Protein AF-A0A528MZM6-F1 (afdb_monomer_lite)

Structure (mmCIF, N/CA/C/O backbone):
data_AF-A0A528MZM6-F1
#
_entry.id   AF-A0A528MZM6-F1
#
loop_
_atom_site.group_PDB
_atom_site.id
_atom_site.type_symbol
_atom_site.label_atom_id
_atom_site.label_alt_id
_atom_site.label_comp_id
_atom_site.label_asym_id
_atom_site.label_entity_id
_atom_site.label_seq_id
_atom_site.pdbx_PDB_ins_code
_atom_site.Cartn_x
_atom_site.Cartn_y
_atom_site.Cartn_z
_atom_site.occupancy
_atom_site.B_iso_or_equiv
_atom_site.auth_seq_id
_atom_site.auth_comp_id
_atom_site.auth_asym_id
_atom_site.auth_atom_id
_atom_site.pdbx_PDB_model_num
ATOM 1 N N . CYS A 1 1 ? -3.207 1.633 -18.905 1.00 91.88 1 CYS A N 1
ATOM 2 C CA . CYS A 1 1 ? -3.234 1.536 -17.436 1.00 91.88 1 CYS A CA 1
ATOM 3 C C . CYS A 1 1 ? -2.216 0.498 -16.971 1.00 91.88 1 CYS A C 1
ATOM 5 O O . CYS A 1 1 ? -1.893 -0.396 -17.751 1.00 91.88 1 CYS A O 1
ATOM 7 N N . ALA A 1 2 ? -1.693 0.623 -15.750 1.00 97.50 2 ALA A N 1
ATOM 8 C CA . ALA A 1 2 ? -0.784 -0.356 -15.149 1.00 97.50 2 ALA A CA 1
ATOM 9 C C . ALA A 1 2 ? -0.931 -0.398 -13.620 1.00 97.50 2 ALA A C 1
ATOM 11 O O . ALA A 1 2 ? -1.296 0.597 -13.001 1.00 97.50 2 ALA A O 1
ATOM 12 N N . ILE A 1 3 ? -0.621 -1.553 -13.032 1.00 98.50 3 ILE A N 1
ATOM 13 C CA . ILE A 1 3 ? -0.505 -1.743 -11.584 1.00 98.50 3 ILE A CA 1
ATOM 14 C C . ILE A 1 3 ? 0.921 -2.210 -11.319 1.00 98.50 3 ILE A C 1
ATOM 16 O O . ILE A 1 3 ? 1.358 -3.196 -11.917 1.00 98.50 3 ILE A O 1
ATOM 20 N N . HIS A 1 4 ? 1.645 -1.492 -10.471 1.00 98.69 4 HIS A N 1
ATOM 21 C CA . HIS A 1 4 ? 2.945 -1.895 -9.949 1.00 98.69 4 HIS A CA 1
ATOM 22 C C . HIS A 1 4 ? 2.730 -2.418 -8.525 1.00 98.69 4 HIS A C 1
ATOM 24 O O . HIS A 1 4 ? 2.058 -1.771 -7.732 1.00 98.69 4 HIS A O 1
ATOM 30 N N . ALA A 1 5 ? 3.218 -3.606 -8.200 1.00 98.69 5 ALA A N 1
ATOM 31 C CA . ALA A 1 5 ? 2.851 -4.323 -6.987 1.00 98.69 5 ALA A CA 1
ATOM 32 C C . ALA A 1 5 ? 4.075 -4.881 -6.262 1.00 98.69 5 ALA A C 1
ATOM 34 O O . ALA A 1 5 ? 5.051 -5.298 -6.894 1.00 98.69 5 ALA A O 1
ATOM 35 N N . ASP A 1 6 ? 4.013 -4.915 -4.933 1.00 98.56 6 ASP A N 1
ATOM 36 C CA . ASP A 1 6 ? 5.012 -5.617 -4.135 1.00 98.56 6 ASP A CA 1
ATOM 37 C C . ASP A 1 6 ? 4.926 -7.147 -4.301 1.00 98.56 6 ASP A C 1
ATOM 39 O O . ASP A 1 6 ? 4.020 -7.700 -4.930 1.00 98.56 6 ASP A O 1
ATOM 43 N N . ALA A 1 7 ? 5.901 -7.852 -3.727 1.00 98.31 7 ALA A N 1
ATOM 44 C CA . ALA A 1 7 ? 5.988 -9.302 -3.840 1.00 98.31 7 ALA A CA 1
ATOM 45 C C . ALA A 1 7 ? 4.777 -10.042 -3.244 1.00 98.31 7 ALA A C 1
ATOM 47 O O . ALA A 1 7 ? 4.453 -11.125 -3.725 1.00 98.31 7 ALA A O 1
ATOM 48 N N . GLU A 1 8 ? 4.113 -9.500 -2.221 1.00 98.31 8 GLU A N 1
ATOM 49 C CA . GLU A 1 8 ? 2.952 -10.152 -1.607 1.00 98.31 8 GLU A CA 1
ATOM 50 C C . GLU A 1 8 ? 1.703 -9.985 -2.474 1.00 98.31 8 GLU A C 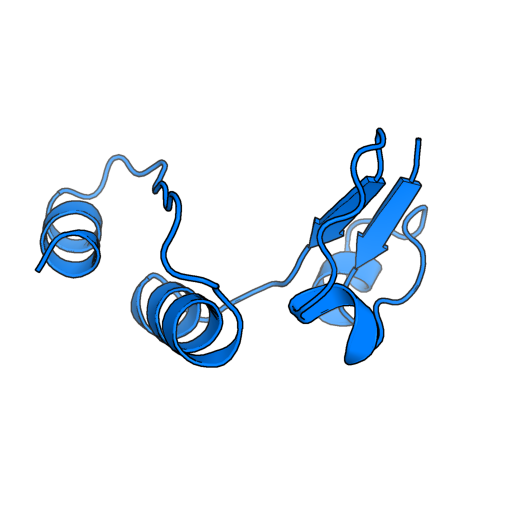1
ATOM 52 O O . GLU A 1 8 ? 0.990 -10.957 -2.725 1.00 98.31 8 GLU A O 1
ATOM 57 N N . VAL A 1 9 ? 1.477 -8.788 -3.018 1.00 98.31 9 VAL A N 1
ATOM 58 C CA . VAL A 1 9 ? 0.377 -8.518 -3.949 1.00 98.31 9 VAL A CA 1
ATOM 59 C C . VAL A 1 9 ? 0.567 -9.298 -5.256 1.00 98.31 9 VAL A C 1
ATOM 61 O O . VAL A 1 9 ? -0.394 -9.868 -5.773 1.00 98.31 9 VAL A O 1
ATOM 64 N N . LEU A 1 10 ? 1.798 -9.432 -5.760 1.00 98.44 10 LEU A N 1
ATOM 65 C CA . LEU A 1 10 ? 2.087 -10.240 -6.955 1.00 98.44 10 LEU A CA 1
ATOM 66 C C . LEU A 1 10 ? 1.726 -11.726 -6.795 1.00 98.44 10 LEU A C 1
ATOM 68 O O . LEU A 1 10 ? 1.386 -12.374 -7.785 1.00 98.44 10 LEU A O 1
ATOM 72 N N . LYS A 1 11 ? 1.757 -12.281 -5.573 1.00 98.31 11 LYS A N 1
ATOM 73 C CA . LYS A 1 11 ? 1.336 -13.677 -5.330 1.00 98.31 11 LYS A CA 1
ATOM 74 C C . LYS A 1 11 ? -0.155 -13.890 -5.590 1.00 98.31 11 LYS A C 1
ATOM 76 O O . LYS A 1 11 ? -0.545 -15.006 -5.925 1.00 98.31 11 LYS A O 1
ATOM 81 N N . VAL A 1 12 ? -0.978 -12.854 -5.414 1.00 97.81 12 VAL A N 1
ATOM 82 C CA . VAL A 1 12 ? -2.439 -12.926 -5.591 1.00 97.81 12 VAL A CA 1
ATOM 83 C C . VAL A 1 12 ? -2.910 -12.317 -6.911 1.00 97.81 12 VAL A C 1
ATOM 85 O O . VAL A 1 12 ? -3.954 -12.715 -7.422 1.00 97.81 12 VAL A O 1
ATOM 88 N N . PHE A 1 13 ? -2.138 -11.396 -7.493 1.00 97.94 13 PHE A N 1
ATOM 89 C CA . PHE A 1 13 ? -2.447 -10.741 -8.760 1.00 97.94 13 PHE A CA 1
ATOM 90 C C . PHE A 1 13 ? -1.206 -10.675 -9.663 1.00 97.94 13 PHE A C 1
ATOM 92 O O . PHE A 1 13 ? -0.468 -9.690 -9.689 1.00 97.94 13 PHE A O 1
ATOM 99 N N . ALA A 1 14 ? -0.985 -11.750 -10.422 1.00 97.12 14 ALA A N 1
ATOM 100 C CA . ALA A 1 14 ? 0.215 -11.939 -11.239 1.00 97.12 14 ALA A CA 1
ATOM 101 C C . ALA A 1 14 ? 0.293 -11.043 -12.494 1.00 97.12 14 ALA A C 1
ATOM 103 O O . ALA A 1 14 ? 1.363 -10.935 -13.089 1.00 97.12 14 ALA A O 1
ATOM 104 N N . ASP A 1 15 ? -0.810 -10.399 -12.893 1.00 97.94 15 ASP A N 1
ATOM 105 C CA . ASP A 1 15 ? -0.849 -9.494 -14.053 1.00 97.94 15 ASP A CA 1
ATOM 106 C C . ASP A 1 15 ? -0.268 -8.096 -13.745 1.00 97.94 15 ASP A C 1
ATOM 108 O O . ASP A 1 15 ? -0.063 -7.289 -14.657 1.00 97.94 15 ASP A O 1
ATOM 112 N N . ALA A 1 16 ? 0.009 -7.784 -12.472 1.00 98.38 16 ALA A N 1
ATOM 113 C CA . ALA A 1 16 ? 0.738 -6.575 -12.096 1.00 98.38 16 ALA A CA 1
ATOM 114 C C . ALA A 1 16 ? 2.235 -6.678 -12.432 1.00 98.38 16 ALA A C 1
ATOM 116 O O . ALA A 1 16 ? 2.815 -7.754 -12.565 1.00 98.38 16 ALA A O 1
ATOM 117 N N . LYS A 1 17 ? 2.887 -5.521 -12.547 1.00 98.38 17 LYS A N 1
ATOM 118 C CA . LYS A 1 17 ? 4.343 -5.422 -12.693 1.00 98.38 17 LYS A CA 1
ATOM 119 C C . LYS A 1 17 ? 4.994 -5.329 -11.310 1.00 98.38 17 LYS A C 1
ATOM 121 O O . LYS A 1 17 ? 4.374 -4.772 -10.413 1.00 98.38 17 LYS A O 1
ATOM 126 N N . PRO A 1 18 ? 6.233 -5.801 -11.115 1.00 98.50 18 PRO A N 1
ATOM 127 C CA . PRO A 1 18 ? 6.952 -5.562 -9.868 1.00 98.50 18 PRO A CA 1
ATOM 128 C C . PRO A 1 18 ? 7.160 -4.067 -9.618 1.00 98.50 18 PRO A C 1
ATOM 130 O O . PRO A 1 18 ? 7.665 -3.369 -10.497 1.00 98.50 18 PRO A O 1
ATOM 133 N N . ALA A 1 19 ? 6.774 -3.598 -8.433 1.00 98.44 19 ALA A N 1
ATOM 134 C CA . ALA A 1 19 ? 7.113 -2.266 -7.954 1.00 98.44 19 ALA A CA 1
ATOM 135 C C . ALA A 1 19 ? 8.590 -2.195 -7.537 1.00 98.44 19 ALA A C 1
ATOM 137 O O . ALA A 1 19 ? 9.195 -3.177 -7.100 1.00 98.44 19 ALA A O 1
ATOM 138 N N . THR A 1 20 ? 9.152 -1.004 -7.656 1.00 97.88 20 THR A N 1
ATOM 139 C CA . THR A 1 20 ? 10.502 -0.610 -7.260 1.00 97.88 20 THR A CA 1
ATOM 140 C C . THR A 1 20 ? 10.431 0.505 -6.221 1.00 97.88 20 THR A C 1
ATOM 142 O O . THR A 1 20 ? 9.382 1.113 -6.028 1.00 97.88 20 THR A O 1
ATOM 145 N N . ASP A 1 21 ? 11.553 0.838 -5.580 1.00 96.50 21 ASP A N 1
ATOM 146 C CA . ASP A 1 21 ? 11.582 1.928 -4.593 1.00 96.50 21 ASP A CA 1
ATOM 147 C C . ASP A 1 21 ? 11.183 3.291 -5.183 1.00 96.50 21 ASP A C 1
ATOM 149 O O . ASP A 1 21 ? 10.648 4.143 -4.477 1.00 96.50 21 ASP A O 1
ATOM 153 N N . ALA A 1 22 ? 11.397 3.490 -6.488 1.00 97.69 22 ALA A N 1
ATOM 154 C CA . ALA A 1 22 ? 10.976 4.702 -7.181 1.00 97.69 22 ALA A CA 1
ATOM 155 C C . ALA A 1 22 ? 9.448 4.827 -7.253 1.00 97.69 22 ALA A C 1
ATOM 157 O O . ALA A 1 22 ? 8.934 5.944 -7.272 1.00 97.69 22 ALA A O 1
ATOM 158 N N . ASP A 1 23 ? 8.718 3.710 -7.267 1.00 98.44 23 ASP A N 1
ATOM 159 C CA . ASP A 1 23 ? 7.265 3.720 -7.413 1.00 98.44 23 ASP A CA 1
ATOM 160 C C . ASP A 1 23 ? 6.554 4.297 -6.181 1.00 98.44 23 ASP A C 1
ATOM 162 O O . ASP A 1 23 ? 5.467 4.855 -6.318 1.00 98.44 23 ASP A O 1
ATOM 166 N N . TRP A 1 24 ? 7.171 4.207 -4.997 1.00 98.25 24 TRP A N 1
ATOM 167 C CA . TRP A 1 24 ? 6.578 4.683 -3.741 1.00 98.25 24 TRP A CA 1
ATOM 168 C C . TRP A 1 24 ? 6.584 6.207 -3.608 1.00 98.25 24 TRP A C 1
ATOM 170 O O . TRP A 1 24 ? 5.712 6.758 -2.952 1.00 98.25 24 TRP A O 1
ATOM 180 N N . VAL A 1 25 ? 7.528 6.891 -4.260 1.00 97.19 25 VAL A N 1
ATOM 181 C CA . VAL A 1 25 ? 7.649 8.362 -4.231 1.00 97.19 25 VAL A CA 1
ATOM 182 C C . VAL A 1 25 ? 7.161 9.040 -5.514 1.00 97.19 25 VAL A C 1
ATOM 184 O O . VAL A 1 25 ? 7.239 10.261 -5.640 1.00 97.19 25 VAL A O 1
ATOM 187 N N . SER A 1 26 ? 6.707 8.263 -6.500 1.00 97.75 26 SER A N 1
ATOM 188 C CA . SER A 1 26 ? 6.333 8.775 -7.821 1.00 97.75 26 SER A CA 1
ATOM 189 C C . SER A 1 26 ? 4.857 9.165 -7.890 1.00 97.75 26 SER A C 1
ATOM 191 O O . SER A 1 26 ? 3.973 8.320 -7.772 1.00 97.75 26 SER A O 1
ATOM 193 N N . GLU A 1 27 ? 4.582 10.432 -8.197 1.00 97.56 27 GLU A N 1
ATOM 194 C CA . GLU A 1 27 ? 3.260 10.878 -8.646 1.00 97.56 27 GLU A CA 1
ATOM 195 C C . GLU A 1 27 ? 3.157 10.720 -10.176 1.00 97.56 27 GLU A C 1
ATOM 197 O O . GLU A 1 27 ? 3.797 11.448 -10.934 1.00 97.56 27 GLU A O 1
ATOM 202 N N . TYR A 1 28 ? 2.382 9.737 -10.650 1.00 97.62 28 TYR A N 1
ATOM 203 C CA . TYR A 1 28 ? 2.403 9.327 -12.066 1.00 97.62 28 TYR A CA 1
ATOM 204 C C . TYR A 1 28 ? 1.660 10.257 -13.029 1.00 97.62 28 TYR A C 1
ATOM 206 O O . TYR A 1 28 ? 2.007 10.300 -14.208 1.00 97.62 28 TYR A O 1
ATOM 214 N N . LEU A 1 29 ? 0.613 10.945 -12.559 1.00 97.62 29 LEU A N 1
ATOM 215 C CA . LEU A 1 29 ? -0.285 11.764 -13.392 1.00 97.62 29 LEU A CA 1
ATOM 216 C C . LEU A 1 29 ? -0.872 11.015 -14.613 1.00 97.62 29 LEU A C 1
ATOM 218 O O . LEU A 1 29 ? -1.141 11.609 -15.657 1.00 97.62 29 LEU A O 1
ATOM 222 N N . ASP A 1 30 ? -1.086 9.705 -14.475 1.00 98.19 30 ASP A N 1
ATOM 223 C CA . ASP A 1 30 ? -1.621 8.807 -15.505 1.00 98.19 30 ASP A CA 1
ATOM 224 C C . ASP A 1 30 ? -2.422 7.668 -14.835 1.00 98.19 30 ASP A C 1
ATOM 226 O O . ASP A 1 30 ? -2.486 7.567 -13.610 1.00 98.19 30 ASP A O 1
ATOM 230 N N . ALA A 1 31 ? -3.029 6.775 -15.617 1.00 98.06 31 ALA A N 1
ATOM 231 C CA . ALA A 1 31 ? -3.728 5.577 -15.154 1.00 98.06 31 ALA A CA 1
ATOM 232 C C . ALA A 1 31 ? -2.755 4.477 -14.671 1.00 98.06 31 ALA A C 1
ATOM 234 O O . ALA A 1 31 ? -2.789 3.340 -15.159 1.00 98.06 31 ALA A O 1
ATOM 235 N N . ILE A 1 32 ? -1.866 4.823 -13.742 1.00 98.31 32 ILE A N 1
ATOM 236 C CA . ILE A 1 32 ? -0.848 3.962 -13.137 1.00 98.31 32 ILE A CA 1
ATOM 237 C C . ILE A 1 32 ? -0.973 4.073 -11.617 1.00 98.31 32 ILE A C 1
ATOM 239 O O . ILE A 1 32 ? -1.095 5.175 -11.089 1.00 98.31 32 ILE A O 1
ATOM 243 N N . ILE A 1 33 ? -0.945 2.936 -10.923 1.00 98.25 33 ILE A N 1
ATOM 244 C CA . ILE A 1 33 ? -0.940 2.882 -9.455 1.00 98.25 33 ILE A CA 1
ATOM 245 C C . ILE A 1 33 ? 0.163 1.951 -8.951 1.00 98.25 33 ILE A C 1
ATOM 247 O O . ILE A 1 33 ? 0.496 0.969 -9.621 1.00 98.25 33 ILE A O 1
ATOM 251 N N . ALA A 1 34 ? 0.669 2.229 -7.750 1.00 98.50 34 ALA A N 1
ATOM 252 C CA . ALA A 1 34 ? 1.511 1.321 -6.980 1.00 98.50 34 ALA A CA 1
ATOM 253 C C . ALA A 1 34 ? 0.702 0.727 -5.810 1.00 98.50 34 ALA A C 1
ATOM 255 O O . ALA A 1 34 ? -0.051 1.443 -5.154 1.00 98.50 34 ALA A O 1
ATOM 256 N N . ALA A 1 35 ? 0.826 -0.577 -5.564 1.00 98.38 35 ALA A N 1
ATOM 257 C CA . ALA A 1 35 ? 0.073 -1.311 -4.550 1.00 98.38 35 ALA A CA 1
ATOM 258 C C . ALA A 1 35 ? 1.012 -2.128 -3.654 1.00 98.38 35 ALA A C 1
ATOM 260 O O . ALA A 1 35 ? 1.877 -2.864 -4.134 1.00 98.38 35 ALA A O 1
ATOM 261 N N . LYS A 1 36 ? 0.811 -2.023 -2.341 1.00 98.44 36 LYS A N 1
ATOM 262 C CA . LYS A 1 36 ? 1.621 -2.693 -1.323 1.00 98.44 36 LYS A CA 1
ATOM 263 C C . LYS A 1 36 ? 0.718 -3.367 -0.296 1.00 98.44 36 LYS A C 1
ATOM 265 O O . LYS A 1 36 ? -0.263 -2.764 0.137 1.00 98.44 36 LYS A O 1
ATOM 270 N N . LEU A 1 37 ? 1.060 -4.586 0.1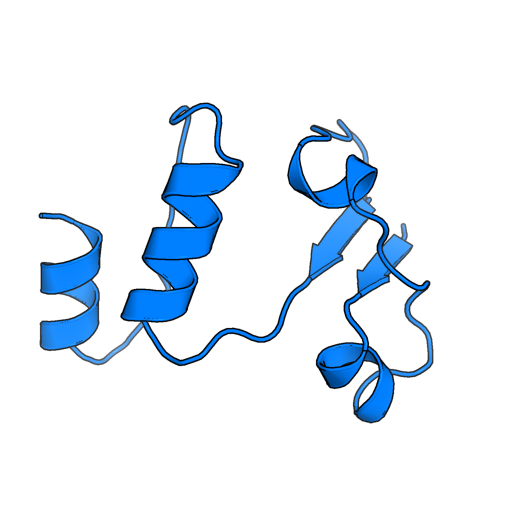18 1.00 98.31 37 LEU A N 1
ATOM 271 C CA . LEU A 1 37 ? 0.452 -5.189 1.300 1.00 98.31 37 LEU A CA 1
ATOM 272 C C . LEU A 1 37 ? 1.168 -4.663 2.551 1.00 98.31 37 LEU A C 1
ATOM 274 O O . LEU A 1 37 ? 2.396 -4.677 2.633 1.00 98.31 37 LEU A O 1
ATOM 278 N N . VAL A 1 38 ? 0.398 -4.207 3.535 1.00 98.44 38 VAL A N 1
ATOM 279 C CA . VAL A 1 38 ? 0.913 -3.661 4.798 1.00 98.44 38 VAL A CA 1
ATOM 280 C C . VAL A 1 38 ? 0.324 -4.405 5.992 1.00 98.44 38 VAL A C 1
ATOM 282 O O . VAL A 1 38 ? -0.763 -4.980 5.901 1.00 98.44 38 VAL A O 1
ATOM 285 N N . ASP A 1 39 ? 1.044 -4.397 7.114 1.00 97.75 39 ASP A N 1
ATOM 286 C CA . ASP A 1 39 ? 0.590 -5.020 8.359 1.00 97.75 39 ASP A CA 1
ATOM 287 C C . ASP A 1 39 ? -0.367 -4.087 9.119 1.00 97.75 39 ASP A C 1
ATOM 289 O O . ASP A 1 39 ? 0.027 -3.260 9.948 1.00 97.75 39 ASP A O 1
ATOM 293 N N . GLY A 1 40 ? -1.649 -4.180 8.762 1.00 97.94 40 GLY A N 1
ATOM 294 C CA . GLY A 1 40 ? -2.726 -3.401 9.365 1.00 97.94 40 GLY A CA 1
ATOM 295 C C . GLY A 1 40 ? -2.571 -1.882 9.207 1.00 97.94 40 GLY A C 1
ATOM 296 O O . GLY A 1 40 ? -1.797 -1.379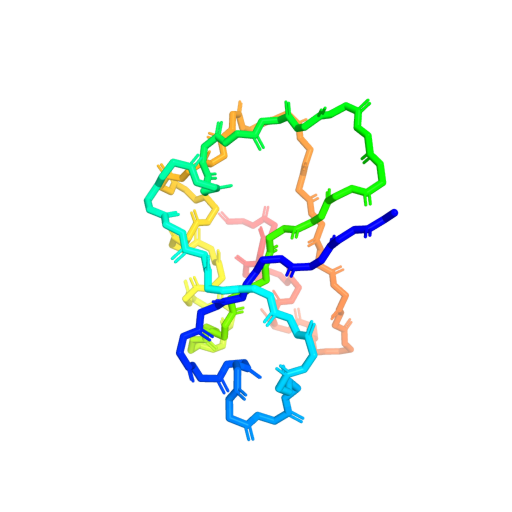 8.391 1.00 97.94 40 GLY A O 1
ATOM 297 N N . VAL A 1 41 ? -3.3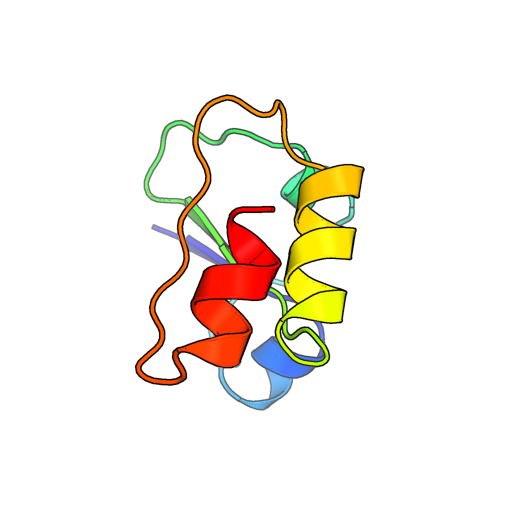32 -1.132 10.012 1.00 98.44 41 VAL A N 1
ATOM 298 C CA . VAL A 1 41 ? -3.350 0.342 9.949 1.00 98.44 41 VAL A CA 1
ATOM 299 C C . VAL A 1 41 ? -2.007 0.963 10.342 1.00 98.44 41 VAL A C 1
ATOM 301 O O . VAL A 1 41 ? -1.614 1.979 9.783 1.00 98.44 41 VAL A O 1
ATOM 304 N N . ALA A 1 42 ? -1.260 0.335 11.256 1.00 98.06 42 ALA A N 1
ATOM 305 C CA . ALA A 1 42 ? 0.045 0.837 11.674 1.00 98.06 42 ALA A CA 1
ATOM 306 C C . ALA A 1 42 ? 1.066 0.787 10.527 1.00 98.06 42 ALA A C 1
ATOM 308 O O . ALA A 1 42 ? 1.746 1.780 10.284 1.00 98.06 42 ALA A O 1
ATOM 309 N N . GLY A 1 43 ? 1.123 -0.327 9.786 1.00 98.56 43 GLY A N 1
ATOM 310 C CA . GLY A 1 43 ? 1.984 -0.438 8.608 1.00 98.56 43 GLY A CA 1
ATOM 311 C C . GLY A 1 43 ? 1.558 0.491 7.466 1.00 98.56 43 GLY A C 1
ATOM 312 O O . GLY A 1 43 ? 2.411 0.987 6.734 1.00 98.56 43 GLY A O 1
ATOM 313 N N . ALA A 1 44 ? 0.254 0.764 7.323 1.00 98.50 44 ALA A N 1
ATOM 314 C CA . ALA A 1 44 ? -0.244 1.749 6.361 1.00 98.50 44 ALA A CA 1
ATOM 315 C C . ALA A 1 44 ? 0.250 3.166 6.694 1.00 98.50 44 ALA A C 1
ATOM 317 O O . ALA A 1 44 ? 0.789 3.842 5.821 1.00 98.50 44 ALA A O 1
ATOM 318 N N . ILE A 1 45 ? 0.119 3.580 7.960 1.00 98.38 45 ILE A N 1
ATOM 319 C CA . ILE A 1 45 ? 0.588 4.887 8.440 1.00 98.38 45 ILE A CA 1
ATOM 320 C C . ILE A 1 45 ? 2.102 5.009 8.254 1.00 98.38 45 ILE A C 1
ATOM 322 O O . ILE A 1 45 ? 2.557 5.991 7.687 1.00 98.38 45 ILE A O 1
ATOM 326 N N . GLU A 1 46 ? 2.890 4.002 8.645 1.00 98.44 46 GLU A N 1
ATOM 327 C CA . GLU A 1 46 ? 4.350 4.030 8.460 1.00 98.44 46 GLU A CA 1
ATOM 328 C C . GLU A 1 46 ? 4.746 4.209 6.986 1.00 98.44 46 GLU A C 1
ATOM 330 O O . GLU A 1 46 ? 5.658 4.973 6.667 1.00 98.44 46 GLU A O 1
ATOM 335 N N . HIS A 1 47 ? 4.043 3.535 6.071 1.00 98.31 47 HIS A N 1
ATOM 336 C CA . HIS A 1 47 ? 4.289 3.681 4.641 1.00 98.31 47 HIS A CA 1
ATOM 337 C C . HIS A 1 47 ? 3.980 5.102 4.151 1.00 98.31 47 HIS A C 1
ATOM 339 O O . HIS A 1 47 ? 4.789 5.692 3.436 1.00 98.31 47 HIS A O 1
ATOM 345 N N . ILE A 1 48 ? 2.843 5.661 4.570 1.00 98.12 48 ILE A N 1
ATOM 346 C CA . ILE A 1 48 ? 2.433 7.029 4.238 1.00 98.12 48 ILE A CA 1
ATOM 347 C C . ILE A 1 48 ? 3.442 8.042 4.784 1.00 98.12 48 ILE A C 1
ATOM 349 O O . ILE A 1 48 ? 3.953 8.843 4.011 1.00 98.12 48 ILE A O 1
ATOM 353 N N . GLU A 1 49 ? 3.810 7.961 6.063 1.00 97.94 49 GLU A N 1
ATOM 354 C CA . GLU A 1 49 ? 4.791 8.859 6.694 1.00 97.94 49 GLU A CA 1
ATOM 355 C C . GLU A 1 49 ? 6.173 8.796 6.025 1.00 97.94 49 GLU A C 1
ATOM 357 O O . GLU A 1 49 ? 6.927 9.767 6.032 1.00 97.94 49 GLU A O 1
ATOM 362 N N . THR A 1 50 ? 6.527 7.651 5.435 1.00 98.06 50 THR A N 1
ATOM 363 C CA . THR A 1 50 ? 7.818 7.482 4.757 1.00 98.06 50 THR A CA 1
ATOM 364 C C . THR A 1 50 ? 7.828 8.084 3.350 1.00 98.06 50 THR A C 1
ATOM 366 O O . THR A 1 50 ? 8.857 8.612 2.926 1.00 98.06 50 THR A O 1
ATOM 369 N N . PHE A 1 51 ? 6.726 7.971 2.602 1.00 98.00 51 PHE A N 1
ATOM 370 C CA . PHE A 1 51 ? 6.728 8.218 1.153 1.00 98.00 51 PHE A CA 1
ATOM 371 C C . PHE A 1 51 ? 5.769 9.310 0.670 1.00 98.00 51 PHE A C 1
ATOM 373 O O . PHE A 1 51 ? 5.928 9.795 -0.452 1.00 98.00 51 PHE A O 1
ATOM 380 N N . SER A 1 52 ? 4.789 9.711 1.478 1.00 96.75 52 SER A N 1
ATOM 381 C CA . SER A 1 52 ? 3.828 10.741 1.094 1.00 96.75 52 SER A CA 1
ATOM 382 C C . SER A 1 52 ? 4.447 12.145 1.097 1.00 96.75 52 SER A C 1
ATOM 384 O O . SER A 1 52 ? 5.374 12.465 1.838 1.00 96.75 52 SER A O 1
ATOM 386 N N . SER A 1 53 ? 3.878 13.027 0.274 1.00 97.25 53 SER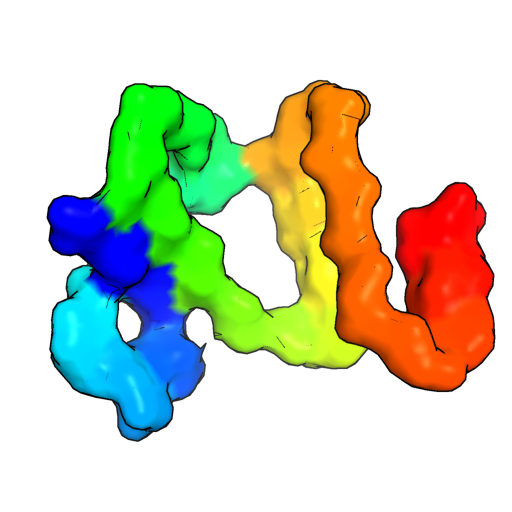 A N 1
ATOM 387 C CA . SER A 1 53 ? 4.088 14.478 0.340 1.00 97.25 53 SER A CA 1
ATOM 388 C C . SER A 1 53 ? 3.153 15.184 1.336 1.00 97.25 53 SER A C 1
ATOM 390 O O . SER A 1 53 ? 3.183 16.410 1.439 1.00 97.25 53 SER A O 1
ATOM 392 N N . HIS A 1 54 ? 2.305 14.427 2.041 1.00 95.44 54 HIS A N 1
ATOM 393 C CA . HIS A 1 54 ? 1.221 14.895 2.908 1.00 95.44 54 HIS A CA 1
ATOM 394 C C . HIS A 1 54 ? 0.209 15.814 2.206 1.00 95.44 54 HIS A C 1
ATOM 396 O O . HIS A 1 54 ? -0.406 16.676 2.836 1.00 95.44 54 HIS A O 1
ATOM 402 N N . HIS A 1 55 ? 0.015 15.647 0.894 1.00 97.69 55 HIS A N 1
ATOM 403 C CA . HIS A 1 55 ? -0.988 16.419 0.163 1.00 97.69 55 HIS A CA 1
ATOM 404 C C . HIS A 1 55 ? -2.411 15.947 0.491 1.00 97.69 55 HIS A C 1
ATOM 406 O O . HIS A 1 55 ? -3.280 16.752 0.833 1.00 97.69 55 HIS A O 1
ATOM 412 N N . THR A 1 56 ? -2.698 14.650 0.347 1.00 97.25 56 THR A N 1
ATOM 413 C CA . THR A 1 56 ? -4.017 14.075 0.646 1.00 97.25 56 THR A CA 1
ATOM 414 C C . THR A 1 56 ? -3.898 12.579 0.877 1.00 97.25 56 THR A C 1
ATOM 416 O O . THR A 1 56 ? -3.493 11.856 -0.026 1.00 97.25 56 THR A O 1
ATOM 419 N N . GLU A 1 57 ? -4.364 12.126 2.038 1.00 98.06 57 GLU A N 1
ATOM 420 C CA . GLU A 1 57 ? -4.384 10.716 2.426 1.00 98.06 57 GLU A CA 1
ATOM 421 C C . GLU A 1 57 ? -5.808 10.274 2.759 1.00 98.06 57 GLU A C 1
ATOM 423 O O . GLU A 1 57 ? -6.637 11.080 3.192 1.00 98.06 57 GLU A O 1
ATOM 428 N N . ALA A 1 58 ? -6.108 8.993 2.549 1.00 98.19 58 ALA A N 1
ATOM 429 C CA . ALA A 1 58 ? -7.435 8.446 2.797 1.00 98.19 58 ALA A CA 1
ATOM 430 C C . ALA A 1 58 ? -7.375 7.006 3.311 1.00 98.19 58 ALA A C 1
ATOM 432 O O . ALA A 1 58 ? -6.533 6.211 2.898 1.00 98.19 58 ALA A O 1
ATOM 433 N N . ILE A 1 59 ? -8.342 6.666 4.161 1.00 98.44 59 ILE A N 1
ATOM 434 C CA . ILE A 1 59 ? -8.580 5.316 4.667 1.00 98.44 59 ILE A CA 1
ATOM 435 C C . ILE A 1 59 ? -10.009 4.886 4.327 1.00 98.44 59 ILE A C 1
ATOM 437 O O . ILE A 1 59 ? -10.953 5.671 4.429 1.00 98.44 59 ILE A O 1
ATOM 441 N N . VAL A 1 60 ? -10.171 3.622 3.936 1.00 98.38 60 VAL A N 1
ATOM 442 C CA . VAL A 1 60 ? -11.476 2.970 3.780 1.00 98.38 60 VAL A CA 1
ATOM 443 C C . VAL A 1 60 ? -11.540 1.826 4.784 1.00 98.38 60 VAL A C 1
ATOM 445 O O . VAL A 1 60 ? -10.885 0.803 4.598 1.00 98.38 60 VAL A O 1
ATOM 448 N N . ALA A 1 61 ? -12.300 2.010 5.863 1.00 97.88 61 ALA A N 1
ATOM 449 C CA . ALA A 1 61 ? -12.438 1.031 6.937 1.00 97.88 61 ALA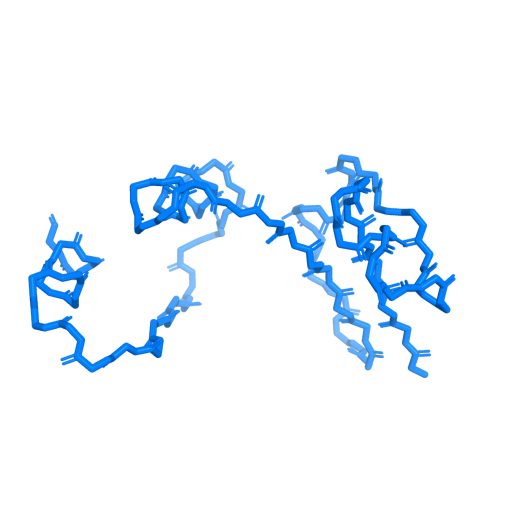 A CA 1
ATOM 450 C C . ALA A 1 61 ? -13.805 1.151 7.630 1.00 97.88 61 ALA A C 1
ATOM 452 O O . ALA A 1 61 ? -14.358 2.245 7.734 1.00 97.88 61 ALA A O 1
ATOM 453 N N . GLU A 1 62 ? -14.331 0.023 8.114 1.00 98.25 62 GLU A N 1
ATOM 454 C CA . GLU A 1 62 ? -15.505 -0.026 9.006 1.00 98.25 62 GLU A CA 1
ATOM 455 C C . GLU A 1 62 ? -15.106 -0.034 10.492 1.00 98.25 62 GLU A C 1
ATOM 457 O O . GLU A 1 62 ? -15.926 0.256 11.361 1.00 98.25 62 GLU A O 1
ATOM 462 N N . ASP A 1 63 ? -13.846 -0.365 10.786 1.00 98.38 63 ASP A N 1
ATOM 463 C CA . ASP A 1 63 ? -13.289 -0.369 12.135 1.00 98.38 63 ASP A CA 1
ATOM 464 C C . ASP A 1 63 ? -13.010 1.067 12.599 1.00 98.38 63 ASP A C 1
ATOM 466 O O . ASP A 1 63 ? -12.117 1.745 12.082 1.00 98.38 63 ASP A O 1
ATOM 470 N N . ALA A 1 64 ? -13.782 1.522 13.587 1.00 98.25 64 ALA A N 1
ATOM 471 C CA . ALA A 1 64 ? -13.666 2.862 14.145 1.00 98.25 64 ALA A CA 1
ATOM 472 C C . ALA A 1 64 ? -12.300 3.119 14.804 1.00 98.25 64 ALA A C 1
ATOM 474 O O . ALA A 1 64 ? -11.800 4.237 14.708 1.00 98.25 64 ALA A O 1
ATOM 475 N N . ASP A 1 65 ? -11.669 2.106 15.407 1.00 98.19 65 ASP A N 1
ATOM 476 C CA . ASP A 1 65 ? -10.362 2.264 16.055 1.00 98.19 65 ASP A CA 1
ATOM 477 C C . ASP A 1 65 ? -9.255 2.452 15.005 1.00 98.19 65 ASP A C 1
ATOM 479 O O . ASP A 1 65 ? -8.322 3.234 15.201 1.00 98.19 65 ASP A O 1
ATOM 483 N N . ALA A 1 66 ? -9.373 1.779 13.855 1.00 98.31 66 ALA A N 1
ATOM 484 C CA . ALA A 1 66 ? -8.468 1.978 12.725 1.00 98.31 66 ALA A CA 1
ATOM 485 C C . ALA A 1 66 ? -8.629 3.375 12.108 1.00 98.31 66 ALA A C 1
ATOM 487 O O . ALA A 1 66 ? -7.632 4.024 11.797 1.00 98.31 66 ALA A O 1
ATOM 488 N N . VAL A 1 67 ? -9.871 3.851 11.961 1.00 98.44 67 VAL A N 1
ATOM 489 C CA . VAL A 1 67 ? -10.162 5.206 11.469 1.00 98.44 67 VAL A CA 1
ATOM 490 C C . VAL A 1 67 ? -9.591 6.260 12.418 1.00 98.44 67 VAL A C 1
ATOM 492 O O . VAL A 1 67 ? -8.847 7.130 11.973 1.00 98.44 67 VAL A O 1
ATOM 495 N N . GLU A 1 68 ? -9.873 6.158 13.718 1.00 98.06 68 GLU A N 1
ATOM 496 C CA . GLU A 1 68 ? -9.373 7.100 14.728 1.00 98.06 68 GLU A CA 1
ATOM 497 C C . GLU A 1 68 ? -7.842 7.143 14.742 1.00 98.06 68 GLU A C 1
ATOM 499 O O . GLU A 1 68 ? -7.248 8.217 14.798 1.00 98.06 68 GLU A O 1
ATOM 504 N N . ARG A 1 69 ? -7.185 5.983 14.634 1.00 97.75 69 ARG A N 1
ATOM 505 C CA . ARG A 1 69 ? -5.723 5.905 14.588 1.00 97.75 69 ARG A CA 1
ATOM 506 C C . ARG A 1 69 ? -5.115 6.488 13.311 1.00 97.75 69 ARG A C 1
ATOM 508 O O . ARG A 1 69 ? -3.966 6.901 13.337 1.00 97.75 69 ARG A O 1
ATOM 515 N N . PHE A 1 70 ? -5.833 6.475 12.192 1.00 98.25 70 PHE A N 1
ATOM 516 C CA . PHE A 1 70 ? -5.345 7.043 10.935 1.00 98.25 70 PHE A CA 1
ATOM 517 C C . PHE A 1 70 ? -5.393 8.578 10.929 1.00 98.25 70 PHE A C 1
ATOM 519 O O . PHE A 1 70 ? -4.575 9.211 10.270 1.00 98.25 70 PHE A O 1
ATOM 526 N N . PHE A 1 71 ? -6.350 9.178 11.643 1.00 96.62 71 PHE A N 1
ATOM 527 C CA . PHE A 1 71 ? -6.564 10.629 11.651 1.00 96.62 71 PHE A CA 1
ATOM 528 C C . PHE A 1 71 ? -5.812 11.394 12.758 1.00 96.62 71 PHE A C 1
ATOM 530 O O . PHE A 1 71 ? -5.808 12.626 12.706 1.00 96.62 71 PHE A O 1
ATOM 537 N N . ASN A 1 72 ? -5.192 10.712 13.731 1.00 90.94 72 ASN A N 1
ATOM 538 C CA . ASN A 1 72 ? -4.534 11.318 14.903 1.00 90.94 72 ASN A CA 1
ATOM 539 C C . ASN A 1 72 ? -3.093 10.838 15.097 1.00 90.94 72 ASN A C 1
ATOM 541 O O . ASN A 1 72 ? -2.288 11.645 15.617 1.00 90.94 72 ASN A O 1
#

Sequence (72 aa):
CAIHADAEVLKVFADAKPATDADWVSEYLDAIIAAKLVDGVAGAIEHIETFSSHHTEAIVAEDADAVERFFN

Radius of gyration: 13.12 Å; chains: 1; bounding box: 27×30×34 Å

pLDDT: mean 97.84, std 1.22, range [90.94, 98.69]

Secondary structure (DSSP, 8-state):
-EEEE-HHHHHH-TTSEEP-HHHHH----SSEEEE---SHHHHHHHHHHHH--SS------S-HHHHHHHH-

Foldseek 3Di:
DAEAEDPVVCVVPVRHHHDDPCLLQDDPPDPYHYYYDADALVRVQVSCVVHPPPPDDDDDDPDPVSVVVNVD